Protein AF-A0A6A5R3S1-F1 (afdb_monomer)

Secondary structure (DSSP, 8-state):
-HHHHHHHHHHHHHHHHHHHHHHHHHHHHHHHHHHHHHHHHHHHHHHHHT----HHHHHHHHHHHHHHHHHHHHHHHHHHHHHTT-----B-TTT--BSS-GGG-GGGGTS---

Radius of gyration: 35.65 Å; Cα contacts (8 Å, |Δi|>4): 25; chains: 1; bounding box: 83×67×73 Å

Organism: NCBI:txid1150837

Solvent-accessible surface area (backbone atoms only — not comparable to full-atom values): 6729 Å² total; per-residue (Å²): 114,70,66,61,51,54,54,48,52,54,51,49,54,52,50,53,51,51,52,51,54,50,52,53,51,49,54,53,48,51,52,52,50,48,53,52,50,51,51,51,51,50,52,51,52,51,48,63,73,70,54,89,76,53,69,66,62,49,52,52,52,48,53,53,51,52,53,50,54,49,50,54,50,52,51,52,49,50,47,54,73,65,53,77,78,66,78,70,80,63,50,11,88,76,76,64,44,67,92,48,48,60,92,69,47,70,74,71,74,68,79,79,78,135

pLDDT: mean 84.51, std 13.85, range [38.31, 98.44]

InterPro domains:
  IPR001878 Zinc finger, CCHC-type [PS50158] (92-107)
  IPR036875 Zinc finger, CCHC-type superfamily [SSF57756] (73-106)

Mean predicted aligned error: 16.57 Å

Sequence (114 aa):
MVEIIDQLQRGTAMLLHWQRLLAARVLQLEASNKAASERKSRKRKRNQKGGDLSREQAEDLIAQCDVGAQVEGETREGRARTGAGKHGKRHCKRCSKTGHNSRTCEKDVIDVSD

Structure (mmCIF, N/CA/C/O backbone):
data_AF-A0A6A5R3S1-F1
#
_entry.id   AF-A0A6A5R3S1-F1
#
loop_
_atom_site.group_PDB
_atom_site.id
_atom_site.type_symbol
_atom_site.label_atom_id
_atom_site.label_alt_id
_atom_site.label_comp_id
_atom_site.label_asym_id
_atom_site.label_entity_id
_atom_site.label_seq_id
_atom_site.pdbx_PDB_ins_code
_atom_site.Cartn_x
_atom_site.Cartn_y
_atom_site.Cartn_z
_atom_site.occupancy
_atom_site.B_iso_or_equiv
_atom_site.auth_seq_id
_atom_site.auth_comp_id
_atom_site.auth_asym_id
_atom_site.auth_atom_id
_atom_site.pdbx_PDB_model_num
ATOM 1 N N . MET A 1 1 ? 32.104 -11.797 -38.044 1.00 69.44 1 MET A N 1
ATOM 2 C CA . MET A 1 1 ? 31.292 -10.554 -38.021 1.00 69.44 1 MET A CA 1
ATOM 3 C C . MET A 1 1 ? 29.813 -10.842 -37.792 1.00 69.44 1 MET A C 1
ATOM 5 O O . MET A 1 1 ? 29.281 -10.331 -36.820 1.00 69.44 1 MET A O 1
ATOM 9 N N . VAL A 1 2 ? 29.160 -11.682 -38.606 1.00 87.19 2 VAL A N 1
ATOM 10 C CA . VAL A 1 2 ? 27.715 -11.980 -38.472 1.00 87.19 2 VAL A CA 1
ATOM 11 C C . VAL A 1 2 ? 27.350 -12.642 -37.130 1.00 87.19 2 VAL A C 1
ATOM 13 O O . VAL A 1 2 ? 26.395 -12.223 -36.490 1.00 87.19 2 VAL A O 1
ATOM 16 N N . GLU A 1 3 ? 28.145 -13.598 -36.643 1.00 90.38 3 GLU A N 1
ATOM 17 C CA . GLU A 1 3 ? 27.877 -14.289 -35.364 1.00 90.38 3 GLU A CA 1
ATOM 18 C C . GLU A 1 3 ? 27.951 -13.373 -34.135 1.00 90.38 3 GLU A C 1
ATOM 20 O O . GLU A 1 3 ? 27.153 -13.501 -33.213 1.00 90.38 3 GLU A O 1
ATOM 25 N N . ILE A 1 4 ? 28.876 -12.408 -34.131 1.00 92.62 4 ILE A N 1
ATOM 26 C CA . ILE A 1 4 ? 29.019 -11.437 -33.035 1.00 92.62 4 ILE A CA 1
ATOM 27 C C . ILE A 1 4 ? 27.782 -10.529 -32.974 1.00 92.62 4 ILE A C 1
ATOM 29 O O . ILE A 1 4 ? 27.317 -10.180 -31.891 1.00 92.62 4 ILE A O 1
ATOM 33 N N . ILE A 1 5 ? 27.220 -10.180 -34.136 1.00 93.31 5 ILE A N 1
ATOM 34 C CA . ILE A 1 5 ? 25.993 -9.383 -34.229 1.00 93.31 5 ILE A CA 1
ATOM 35 C C . ILE A 1 5 ? 24.792 -10.184 -33.707 1.00 93.31 5 ILE A C 1
ATOM 37 O O . ILE A 1 5 ? 24.008 -9.637 -32.936 1.00 93.31 5 ILE A O 1
ATOM 41 N N . ASP A 1 6 ? 24.672 -11.472 -34.047 1.00 93.94 6 ASP A N 1
ATOM 42 C CA . ASP A 1 6 ? 23.602 -12.344 -33.527 1.00 93.94 6 ASP A CA 1
ATOM 43 C C . ASP A 1 6 ? 23.693 -12.512 -31.998 1.00 93.94 6 ASP A C 1
ATOM 45 O O . ASP A 1 6 ? 22.702 -12.367 -31.278 1.00 93.94 6 ASP A O 1
ATOM 49 N N . GLN A 1 7 ? 24.900 -12.730 -31.468 1.00 93.12 7 GLN A N 1
ATOM 50 C CA . GLN A 1 7 ? 25.130 -12.808 -30.022 1.00 93.12 7 GLN A CA 1
ATOM 51 C C . GLN A 1 7 ? 24.763 -11.500 -29.310 1.00 93.12 7 GLN A C 1
ATOM 53 O O . GLN A 1 7 ? 24.111 -11.528 -28.261 1.00 93.12 7 GLN A O 1
ATOM 58 N N . LEU A 1 8 ? 25.120 -10.353 -29.897 1.00 95.62 8 LEU A N 1
ATOM 59 C CA . LEU A 1 8 ? 24.753 -9.042 -29.366 1.00 95.62 8 LEU A CA 1
ATOM 60 C C . LEU A 1 8 ? 23.232 -8.852 -29.364 1.00 95.62 8 LEU A C 1
ATOM 62 O O . LEU A 1 8 ? 22.676 -8.463 -28.341 1.00 95.62 8 LEU A O 1
ATOM 66 N N . GLN A 1 9 ? 22.548 -9.193 -30.460 1.00 95.94 9 GLN A N 1
ATOM 67 C CA . GLN A 1 9 ? 21.089 -9.098 -30.571 1.00 95.94 9 GLN A CA 1
ATOM 68 C C . GLN A 1 9 ? 20.374 -9.925 -29.495 1.00 95.94 9 GLN A C 1
ATOM 70 O O . GLN A 1 9 ? 19.447 -9.428 -28.851 1.00 95.94 9 GLN A O 1
ATOM 75 N N . ARG A 1 10 ? 20.832 -11.156 -29.238 1.00 95.12 10 ARG A N 1
ATOM 76 C CA . ARG A 1 10 ? 20.296 -12.010 -28.162 1.00 95.12 10 ARG A CA 1
ATOM 77 C C . ARG A 1 10 ? 20.527 -11.398 -26.783 1.00 95.12 10 ARG A C 1
ATOM 79 O O . ARG A 1 10 ? 19.608 -11.369 -25.964 1.00 95.12 10 ARG A O 1
ATOM 86 N N . GLY A 1 11 ? 21.727 -10.873 -26.537 1.00 96.38 11 GLY A N 1
ATOM 87 C CA . GLY A 1 11 ? 22.056 -10.168 -25.298 1.00 96.38 11 GLY A CA 1
ATOM 88 C C . GLY A 1 11 ? 21.153 -8.955 -25.068 1.00 96.38 11 GLY A C 1
ATOM 89 O O . GLY A 1 11 ? 20.568 -8.811 -23.994 1.00 96.38 11 GLY A O 1
ATOM 90 N N . THR A 1 12 ? 20.959 -8.121 -26.093 1.00 97.19 12 THR A N 1
ATOM 91 C CA . THR A 1 12 ? 20.071 -6.953 -26.027 1.00 97.19 12 THR A CA 1
ATOM 92 C C . THR A 1 12 ? 18.617 -7.358 -25.792 1.00 97.19 12 THR A C 1
ATOM 94 O O . THR A 1 12 ? 17.947 -6.749 -24.961 1.00 97.19 12 THR A O 1
ATOM 97 N N . ALA A 1 13 ? 18.129 -8.411 -26.454 1.00 96.25 13 ALA A N 1
ATOM 98 C CA . ALA A 1 13 ? 16.773 -8.915 -26.248 1.00 96.25 13 ALA A CA 1
ATOM 99 C C . ALA A 1 13 ? 16.536 -9.358 -24.794 1.00 96.25 13 ALA A C 1
ATOM 101 O O . ALA A 1 13 ? 15.510 -9.014 -24.201 1.00 96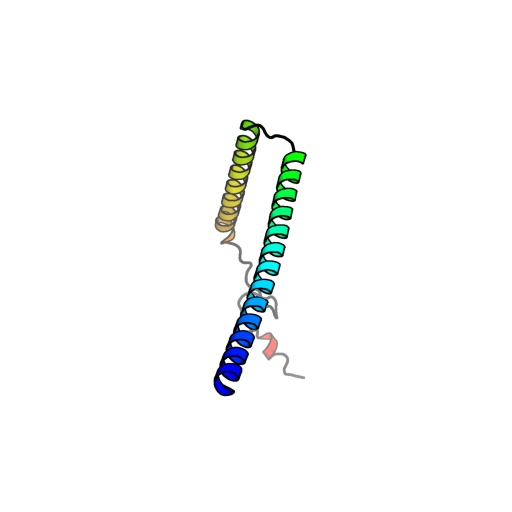.25 13 ALA A O 1
ATOM 102 N N . MET A 1 14 ? 17.504 -10.055 -24.187 1.00 96.94 14 MET A N 1
ATOM 103 C CA . MET A 1 14 ? 17.431 -10.407 -22.768 1.00 96.94 14 MET A CA 1
ATOM 104 C C . MET A 1 14 ? 17.408 -9.157 -21.884 1.00 96.94 14 MET A C 1
ATOM 106 O O . MET A 1 14 ? 16.536 -9.041 -21.025 1.00 96.94 14 MET A O 1
ATOM 110 N N . LEU A 1 15 ? 18.317 -8.202 -22.104 1.00 97.81 15 LEU A N 1
ATOM 111 C CA . LEU A 1 15 ? 18.381 -6.967 -21.313 1.00 97.81 15 LEU A CA 1
ATOM 112 C C . LEU A 1 15 ? 17.078 -6.162 -21.379 1.00 97.81 15 LEU A C 1
ATOM 114 O O . LEU A 1 15 ? 16.604 -5.690 -20.348 1.00 97.81 15 LEU A O 1
ATOM 118 N N . LEU A 1 16 ? 16.459 -6.060 -22.557 1.00 97.69 16 LEU A N 1
ATOM 119 C CA . LEU A 1 16 ? 15.168 -5.388 -22.726 1.00 97.69 16 LEU A CA 1
ATOM 120 C C . LEU A 1 16 ? 14.048 -6.093 -21.954 1.00 97.69 16 LEU A C 1
ATOM 122 O O . LEU A 1 16 ? 13.212 -5.434 -21.332 1.00 97.69 16 LEU A O 1
ATOM 126 N N . HIS A 1 17 ? 14.036 -7.429 -21.954 1.00 97.62 17 HIS A N 1
ATOM 127 C CA . HIS A 1 17 ? 13.083 -8.194 -21.156 1.00 97.62 17 HIS A CA 1
ATOM 128 C C . HIS A 1 17 ? 13.263 -7.919 -19.657 1.00 97.62 17 HIS A C 1
ATOM 130 O O . HIS A 1 17 ? 12.297 -7.576 -18.971 1.00 97.62 17 HIS A O 1
ATOM 136 N N . TRP A 1 18 ? 14.502 -7.980 -19.162 1.00 98.00 18 TRP A N 1
ATOM 137 C CA . TRP A 1 18 ? 14.826 -7.652 -17.772 1.00 98.00 18 TRP A CA 1
ATOM 138 C C . TRP A 1 18 ? 14.424 -6.222 -17.410 1.00 98.00 18 TRP A C 1
ATOM 140 O O . TRP A 1 18 ? 13.781 -6.006 -16.384 1.00 98.00 18 TRP A O 1
ATOM 150 N N . GLN A 1 19 ? 14.724 -5.250 -18.271 1.00 98.31 19 GLN A N 1
ATOM 151 C CA . GLN A 1 19 ? 14.351 -3.854 -18.061 1.00 98.31 19 GLN A CA 1
ATOM 152 C C . GLN A 1 19 ? 12.832 -3.684 -17.962 1.00 98.31 19 GLN A C 1
ATOM 154 O O . GLN A 1 19 ? 12.351 -2.957 -17.094 1.00 98.31 19 GLN A O 1
ATOM 159 N N . ARG A 1 20 ? 12.061 -4.398 -18.790 1.00 98.12 20 ARG A N 1
ATOM 160 C CA . ARG A 1 20 ? 10.594 -4.386 -18.729 1.00 98.12 20 ARG A CA 1
ATOM 161 C C . ARG A 1 20 ? 10.067 -4.966 -17.419 1.00 98.12 20 ARG A C 1
ATOM 163 O O . ARG A 1 20 ? 9.167 -4.379 -16.820 1.00 98.12 20 ARG A O 1
ATOM 170 N N . LEU A 1 21 ? 10.623 -6.090 -16.964 1.00 98.38 21 LEU A N 1
ATOM 171 C CA . LEU A 1 21 ? 10.249 -6.696 -15.682 1.00 98.38 21 LEU A CA 1
ATOM 172 C C . LEU A 1 21 ? 10.561 -5.763 -14.507 1.00 98.38 21 LEU A C 1
ATOM 174 O O . LEU A 1 21 ? 9.727 -5.583 -13.619 1.00 98.38 21 LEU A O 1
ATOM 178 N N . LEU A 1 22 ? 11.738 -5.136 -14.520 1.00 98.31 22 LEU A N 1
ATOM 179 C CA . LEU A 1 22 ? 12.137 -4.175 -13.495 1.00 98.31 22 LEU A CA 1
ATOM 180 C C . LEU A 1 22 ? 11.223 -2.949 -13.493 1.00 98.31 22 LEU A C 1
ATOM 182 O O . LEU A 1 22 ? 10.732 -2.574 -12.432 1.00 98.31 22 LEU A O 1
ATOM 186 N N . ALA A 1 23 ? 10.924 -2.377 -14.662 1.00 98.25 23 ALA A N 1
ATOM 187 C CA . ALA A 1 23 ? 10.009 -1.244 -14.780 1.00 98.25 23 ALA A CA 1
ATOM 188 C C . ALA A 1 23 ? 8.610 -1.581 -14.237 1.00 98.25 23 ALA A C 1
ATOM 190 O O . ALA A 1 23 ? 8.047 -0.814 -13.458 1.00 98.25 23 ALA A O 1
ATOM 191 N N . ALA A 1 24 ? 8.073 -2.760 -14.571 1.00 98.31 24 ALA A N 1
ATOM 192 C CA . ALA A 1 24 ? 6.791 -3.219 -14.041 1.00 98.31 24 ALA A CA 1
ATOM 193 C C . ALA A 1 24 ? 6.813 -3.359 -12.508 1.00 98.31 24 ALA A C 1
ATOM 195 O O . ALA A 1 24 ? 5.883 -2.922 -11.828 1.00 98.31 24 ALA A O 1
ATOM 196 N N . ARG A 1 25 ? 7.895 -3.918 -11.950 1.00 98.25 25 ARG A N 1
ATOM 197 C CA . ARG A 1 25 ? 8.059 -4.067 -10.498 1.00 98.25 25 ARG A CA 1
ATOM 198 C C . ARG A 1 25 ? 8.174 -2.718 -9.791 1.00 98.25 25 ARG A C 1
ATOM 200 O O . ARG A 1 25 ? 7.575 -2.552 -8.732 1.00 98.25 25 ARG A O 1
ATOM 207 N N . VAL A 1 26 ? 8.904 -1.761 -10.364 1.00 98.44 26 VAL A N 1
ATOM 208 C CA . VAL A 1 26 ? 9.014 -0.397 -9.820 1.00 98.44 26 VAL A CA 1
ATOM 209 C C . VAL A 1 26 ? 7.640 0.265 -9.773 1.00 98.44 26 VAL A C 1
ATOM 211 O O . VAL A 1 26 ? 7.233 0.702 -8.701 1.00 98.44 26 VAL A O 1
ATOM 214 N N . LEU A 1 27 ? 6.875 0.229 -10.868 1.00 98.25 27 LEU A N 1
ATOM 215 C CA . LEU A 1 27 ? 5.519 0.791 -10.904 1.00 98.25 27 LEU A CA 1
ATOM 216 C C . LEU A 1 27 ? 4.598 0.159 -9.850 1.00 98.25 27 LEU A C 1
ATOM 218 O O . LEU A 1 27 ? 3.859 0.859 -9.156 1.00 98.25 27 LEU A O 1
ATOM 222 N N . GLN A 1 28 ? 4.659 -1.164 -9.685 1.00 98.19 28 GLN A N 1
ATOM 223 C CA . GLN A 1 28 ? 3.877 -1.869 -8.669 1.00 98.19 28 GLN A CA 1
ATOM 224 C C . GLN A 1 28 ? 4.264 -1.446 -7.243 1.00 98.19 28 GLN A C 1
ATOM 226 O O . GLN A 1 28 ? 3.390 -1.248 -6.389 1.00 98.19 28 GLN A O 1
ATOM 231 N N . LEU A 1 29 ? 5.564 -1.315 -6.971 1.00 98.38 29 LEU A N 1
ATOM 232 C CA . LEU A 1 29 ? 6.073 -0.887 -5.670 1.00 98.38 29 LEU A CA 1
ATOM 233 C C . LEU A 1 29 ? 5.692 0.563 -5.371 1.00 98.38 29 LEU A C 1
ATOM 235 O O . LEU A 1 29 ? 5.235 0.852 -4.267 1.00 98.38 29 LEU A O 1
ATOM 239 N N . GLU A 1 30 ? 5.812 1.461 -6.344 1.00 98.25 30 GLU A N 1
ATOM 240 C CA . GLU A 1 30 ? 5.402 2.861 -6.214 1.00 98.25 30 GLU A CA 1
ATOM 241 C C . GLU A 1 30 ? 3.904 2.987 -5.933 1.00 98.25 30 GLU A C 1
ATOM 243 O O . GLU A 1 30 ? 3.511 3.690 -4.997 1.00 98.25 30 GLU A O 1
ATOM 248 N N . ALA A 1 31 ? 3.062 2.251 -6.665 1.00 97.81 31 ALA A N 1
ATOM 249 C CA . ALA A 1 31 ? 1.621 2.215 -6.423 1.00 97.81 31 ALA A CA 1
ATOM 250 C C . ALA A 1 31 ? 1.293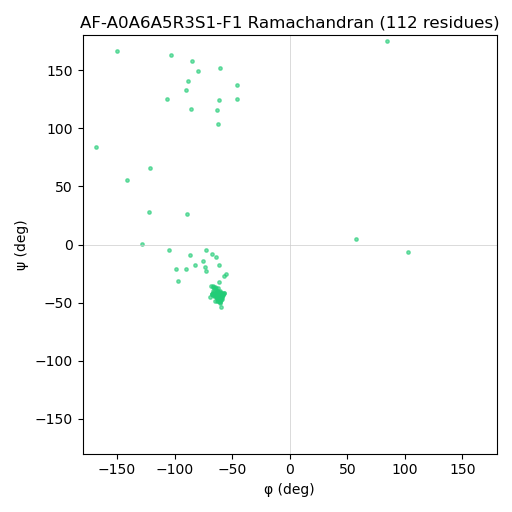 1.705 -5.007 1.00 97.81 31 ALA A C 1
ATOM 252 O O . ALA A 1 31 ? 0.489 2.309 -4.290 1.00 97.81 31 ALA A O 1
ATOM 253 N N . SER A 1 32 ? 1.964 0.636 -4.571 1.00 97.31 32 SER A N 1
ATOM 254 C CA . SER A 1 32 ? 1.785 0.056 -3.234 1.00 97.31 32 SER A CA 1
ATOM 255 C C . SER A 1 32 ? 2.229 1.022 -2.130 1.00 97.31 32 SER A C 1
ATOM 257 O O . SE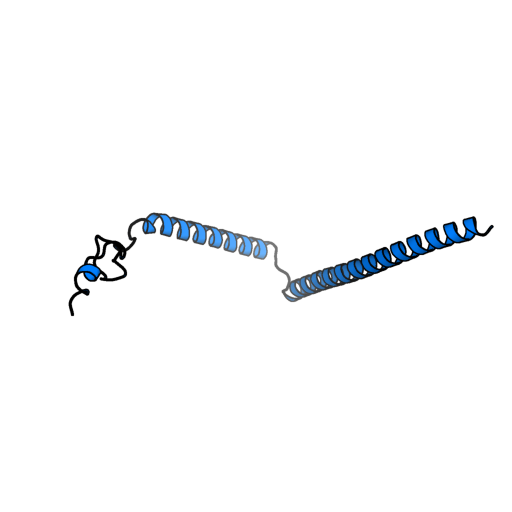R A 1 32 ? 1.519 1.213 -1.139 1.00 97.31 32 SER A O 1
ATOM 259 N N . ASN A 1 33 ? 3.370 1.690 -2.313 1.00 98.19 33 ASN A N 1
ATOM 260 C CA . ASN A 1 33 ? 3.887 2.684 -1.374 1.00 98.19 33 ASN A CA 1
ATOM 261 C C . ASN A 1 33 ? 2.995 3.919 -1.298 1.00 98.19 33 ASN A C 1
ATOM 263 O O . ASN A 1 33 ? 2.748 4.428 -0.201 1.00 98.19 33 ASN A O 1
ATOM 267 N N . LYS A 1 34 ? 2.469 4.386 -2.433 1.00 97.88 34 LYS A N 1
ATOM 268 C CA . LYS A 1 34 ? 1.501 5.483 -2.473 1.00 97.88 34 LYS A CA 1
ATOM 269 C C . LYS A 1 34 ? 0.239 5.118 -1.696 1.00 97.88 34 LYS A C 1
ATOM 271 O O . LYS A 1 34 ? -0.140 5.856 -0.789 1.00 97.88 34 LYS A O 1
ATOM 276 N N . ALA A 1 35 ? -0.346 3.948 -1.953 1.00 96.94 35 ALA A N 1
ATOM 277 C CA . ALA A 1 35 ? -1.519 3.466 -1.223 1.00 96.94 35 ALA A CA 1
ATOM 278 C C . ALA A 1 35 ? -1.257 3.342 0.292 1.00 96.94 35 ALA A C 1
ATOM 280 O O . ALA A 1 35 ? -2.070 3.778 1.114 1.00 96.94 35 ALA A O 1
ATOM 281 N N . ALA A 1 36 ? -0.097 2.807 0.688 1.00 97.19 36 ALA A N 1
ATOM 282 C CA . ALA A 1 36 ? 0.301 2.713 2.091 1.00 97.19 36 ALA A CA 1
ATOM 283 C C . ALA A 1 36 ? 0.470 4.098 2.742 1.00 97.19 36 ALA A C 1
ATOM 285 O O . ALA A 1 36 ? 0.023 4.319 3.872 1.00 97.19 36 ALA A O 1
ATOM 286 N N . SER A 1 37 ? 1.079 5.044 2.028 1.00 96.62 37 SER A N 1
ATOM 287 C CA . SER A 1 37 ? 1.302 6.416 2.495 1.00 96.62 37 SER A CA 1
ATOM 288 C C . SER A 1 37 ? -0.013 7.182 2.637 1.00 96.62 37 SER A C 1
ATOM 290 O O . SER A 1 37 ? -0.244 7.832 3.659 1.00 96.62 37 SER A O 1
ATOM 292 N N . GLU A 1 38 ? -0.927 7.036 1.678 1.00 96.62 38 GLU A N 1
ATOM 293 C CA . GLU A 1 38 ? -2.282 7.582 1.761 1.00 96.62 38 GLU A CA 1
ATOM 294 C C . GLU A 1 38 ? -3.046 7.006 2.954 1.00 96.62 38 GLU A C 1
ATOM 296 O O . GLU A 1 38 ? -3.659 7.759 3.713 1.00 96.62 38 GLU A O 1
ATOM 301 N N . ARG A 1 39 ? -2.969 5.690 3.186 1.00 94.50 39 ARG A N 1
ATOM 302 C CA . ARG A 1 39 ? -3.596 5.047 4.350 1.00 94.50 39 ARG A CA 1
ATOM 303 C C . ARG A 1 39 ? -3.053 5.604 5.665 1.00 94.50 39 ARG A C 1
ATOM 305 O O . ARG A 1 39 ? -3.840 5.933 6.557 1.00 94.50 39 ARG A O 1
ATOM 312 N N . LYS A 1 40 ? -1.729 5.747 5.786 1.00 94.81 40 LYS A N 1
ATOM 313 C CA . LYS A 1 40 ? -1.079 6.354 6.961 1.00 94.81 40 LYS A CA 1
ATOM 314 C C . LYS A 1 40 ? -1.532 7.802 7.156 1.00 94.81 40 LYS A C 1
ATOM 316 O O . LYS A 1 40 ? -1.909 8.173 8.265 1.00 94.81 40 LYS A O 1
ATOM 321 N N . SER A 1 41 ? -1.573 8.592 6.082 1.00 93.00 41 SER A N 1
ATOM 322 C CA . SER A 1 41 ? -2.041 9.983 6.102 1.00 93.00 41 SER A CA 1
ATOM 323 C C . SER A 1 41 ? -3.502 10.094 6.549 1.00 93.00 41 SER A C 1
ATOM 325 O O . SER A 1 41 ? -3.816 10.886 7.437 1.00 93.00 41 SER A O 1
ATOM 327 N N . ARG A 1 42 ? -4.398 9.246 6.023 1.00 90.25 42 ARG A N 1
ATOM 328 C CA . ARG A 1 42 ? -5.809 9.184 6.446 1.00 90.25 42 ARG A CA 1
ATOM 329 C C . ARG A 1 42 ? -5.941 8.828 7.927 1.00 90.25 42 ARG A C 1
ATOM 331 O O . ARG A 1 42 ? -6.681 9.506 8.633 1.00 90.25 42 ARG A O 1
ATOM 338 N N . LYS A 1 43 ? -5.200 7.822 8.416 1.00 89.94 43 LYS A N 1
ATOM 339 C CA . LYS A 1 43 ? -5.190 7.454 9.845 1.00 89.94 43 LYS A CA 1
ATOM 340 C C . LYS A 1 43 ? -4.696 8.614 10.711 1.00 89.94 43 LYS A C 1
ATOM 342 O O . LYS A 1 43 ? -5.345 8.945 11.695 1.00 89.94 43 LYS A O 1
ATOM 347 N N . ARG A 1 44 ? -3.601 9.273 10.317 1.00 88.94 44 ARG A N 1
ATOM 348 C CA . ARG A 1 44 ? -3.067 10.444 11.028 1.00 88.94 44 ARG A CA 1
ATOM 349 C C . ARG A 1 44 ? -4.089 11.579 11.088 1.00 88.94 44 ARG A C 1
ATOM 351 O O . ARG A 1 44 ? -4.334 12.091 12.169 1.00 88.94 44 ARG A O 1
ATOM 358 N N . LYS A 1 45 ? -4.725 11.929 9.963 1.00 86.81 45 LYS A N 1
ATOM 359 C CA . LYS A 1 45 ? -5.787 12.950 9.920 1.00 86.81 45 LYS A CA 1
ATOM 360 C C . LYS A 1 45 ? -6.985 12.570 10.787 1.00 86.81 45 LYS A C 1
ATOM 362 O O . LYS A 1 45 ? -7.530 13.435 11.458 1.00 86.81 45 LYS A O 1
ATOM 367 N N . ARG A 1 46 ? -7.394 11.295 10.783 1.00 81.31 46 ARG A N 1
ATOM 368 C CA . ARG A 1 46 ? -8.471 10.796 11.652 1.00 81.31 46 ARG A CA 1
ATOM 369 C C . ARG A 1 46 ? -8.112 10.980 13.124 1.00 81.31 46 ARG A C 1
ATOM 371 O O . ARG A 1 46 ? -8.924 11.523 13.855 1.00 81.31 46 ARG A O 1
ATOM 378 N N . ASN A 1 47 ? -6.908 10.579 13.526 1.00 84.81 47 ASN A N 1
ATOM 379 C CA . ASN A 1 47 ? -6.440 10.753 14.899 1.00 84.81 47 ASN A CA 1
ATOM 380 C C . ASN A 1 47 ? -6.364 12.240 15.272 1.00 84.81 47 ASN A C 1
ATOM 382 O O . ASN A 1 47 ? -6.875 12.622 16.309 1.00 84.81 47 ASN A O 1
ATOM 386 N N . GLN A 1 48 ? -5.818 13.088 14.396 1.00 82.50 48 GLN A N 1
ATOM 387 C CA . GLN A 1 48 ? -5.712 14.529 14.642 1.00 82.50 48 GLN A CA 1
ATOM 388 C C . GLN A 1 48 ? -7.081 15.221 14.757 1.00 82.50 48 GLN A C 1
ATOM 390 O O . GLN A 1 48 ? -7.242 16.117 15.573 1.00 82.50 48 GLN A O 1
ATOM 395 N N . LYS A 1 49 ? -8.077 14.814 13.956 1.00 80.88 49 LYS A N 1
ATOM 396 C CA . LYS A 1 49 ? -9.457 15.323 14.061 1.00 80.88 49 LYS A CA 1
ATOM 397 C C . LYS A 1 49 ? -10.209 14.791 15.283 1.00 80.88 49 LYS A C 1
ATOM 399 O O . LYS A 1 49 ? -11.190 15.404 15.678 1.00 80.88 49 LYS A O 1
ATOM 404 N N . GLY A 1 50 ? -9.790 13.649 15.828 1.00 78.56 50 GLY A N 1
ATOM 405 C CA . GLY A 1 50 ? -10.387 13.040 17.018 1.00 78.56 50 GLY A CA 1
ATOM 406 C C . GLY A 1 50 ? -10.067 13.777 18.320 1.00 78.56 50 GLY A C 1
ATOM 407 O O . GLY A 1 50 ? -10.611 13.399 19.349 1.00 78.56 50 GLY A O 1
ATOM 408 N N . GLY A 1 51 ? -9.226 14.813 18.262 1.00 78.56 51 GLY A N 1
ATOM 409 C CA . GLY A 1 51 ? -8.771 15.552 19.430 1.00 78.56 51 GLY A CA 1
ATOM 410 C C . GLY A 1 51 ? -7.576 14.896 20.112 1.00 78.56 51 GLY A C 1
ATOM 411 O O . GLY A 1 51 ? -7.084 13.831 19.727 1.00 78.56 51 GLY A O 1
ATOM 412 N N . ASP A 1 52 ? -7.082 15.599 21.110 1.00 73.19 52 ASP A N 1
ATOM 413 C CA . ASP A 1 52 ? -6.018 15.220 22.013 1.00 73.19 52 ASP A CA 1
ATOM 414 C C . ASP A 1 52 ? -6.603 14.501 23.232 1.00 73.19 52 ASP A C 1
ATOM 416 O O . ASP A 1 52 ? -7.599 14.916 23.819 1.00 73.19 52 ASP A O 1
ATOM 420 N N . LEU A 1 53 ? -5.989 13.372 23.576 1.00 80.56 53 LEU A N 1
ATOM 421 C CA . LEU A 1 53 ? -6.346 12.573 24.737 1.00 80.56 53 LEU A CA 1
ATOM 422 C C . LEU A 1 53 ? -5.249 12.774 25.783 1.00 80.56 53 LEU A C 1
ATOM 424 O O . LEU A 1 53 ? -4.070 12.562 25.480 1.00 80.56 53 LEU A O 1
ATOM 428 N N . SER A 1 54 ? -5.627 13.182 26.995 1.00 83.44 54 SER A N 1
ATOM 429 C CA . SER A 1 54 ? -4.704 13.210 28.133 1.00 83.44 54 SER A CA 1
ATOM 430 C C . SER A 1 54 ? -4.188 11.798 28.425 1.00 83.44 54 SER A C 1
ATOM 432 O O . SER A 1 54 ? -4.874 10.806 28.171 1.00 83.44 54 SER A O 1
ATOM 434 N N . ARG A 1 55 ? -2.983 11.697 28.993 1.00 81.94 55 ARG A N 1
ATOM 435 C CA . ARG A 1 55 ? -2.417 10.415 29.427 1.00 81.94 55 ARG A CA 1
ATOM 436 C C . ARG A 1 55 ? -3.338 9.700 30.421 1.00 81.94 55 ARG A C 1
ATOM 438 O O . ARG A 1 55 ? -3.560 8.508 30.262 1.00 81.94 55 ARG A O 1
ATOM 445 N N . GLU A 1 56 ? -3.919 10.436 31.364 1.00 83.56 56 GLU A N 1
ATOM 446 C CA . GLU A 1 56 ? -4.861 9.893 32.354 1.00 83.56 56 GLU A CA 1
ATOM 447 C C . GLU A 1 56 ? -6.120 9.340 31.674 1.00 83.56 56 GLU A C 1
ATOM 449 O O . GLU A 1 56 ? -6.495 8.196 31.890 1.00 83.56 56 GLU A O 1
ATOM 454 N N . GLN A 1 57 ? -6.699 10.093 30.734 1.00 84.62 57 GLN A N 1
ATOM 455 C CA . GLN A 1 57 ? -7.854 9.637 29.950 1.00 84.62 57 GLN A CA 1
ATOM 456 C C . GLN A 1 57 ? -7.535 8.390 29.108 1.00 84.62 57 GLN A C 1
ATOM 458 O O . GLN A 1 57 ? -8.408 7.559 28.868 1.00 84.62 57 GLN A O 1
ATOM 463 N N . ALA A 1 58 ? -6.294 8.253 28.633 1.00 84.69 58 ALA A N 1
ATOM 464 C CA . ALA A 1 58 ? -5.845 7.059 27.924 1.00 84.69 58 ALA A CA 1
ATOM 465 C C . ALA A 1 58 ? -5.742 5.847 28.854 1.00 84.69 58 ALA A C 1
ATOM 467 O O . ALA A 1 58 ? -6.197 4.763 28.491 1.00 84.69 58 ALA A O 1
ATOM 468 N N . GLU A 1 59 ? -5.163 6.038 30.037 1.00 89.75 59 GLU A N 1
ATOM 469 C CA . GLU A 1 59 ? -5.031 5.008 31.067 1.00 89.75 59 GLU A CA 1
ATOM 470 C C . GLU A 1 59 ? -6.416 4.550 31.564 1.00 89.75 59 GLU A C 1
ATOM 472 O O . GLU A 1 59 ? -6.664 3.346 31.633 1.00 89.75 59 GLU A O 1
ATOM 477 N N . ASP A 1 60 ? -7.364 5.473 31.754 1.00 91.69 60 ASP A N 1
ATOM 478 C CA . ASP A 1 60 ? -8.754 5.162 32.113 1.00 91.69 60 ASP A CA 1
ATOM 479 C C . ASP A 1 60 ? -9.469 4.328 31.041 1.00 91.69 60 ASP A C 1
ATOM 481 O O . ASP A 1 60 ? -10.178 3.370 31.356 1.00 91.69 60 ASP A O 1
ATOM 485 N N . LEU A 1 61 ? -9.288 4.661 29.758 1.00 88.62 61 LEU A N 1
ATOM 486 C CA . LEU A 1 61 ? -9.878 3.891 28.658 1.00 88.62 61 LEU A CA 1
ATOM 487 C C . LEU A 1 61 ? -9.298 2.475 28.571 1.00 88.62 61 LEU A C 1
ATOM 489 O O . LEU A 1 61 ? -10.036 1.533 28.272 1.00 88.62 61 LEU A O 1
ATOM 493 N N . ILE A 1 62 ? -7.997 2.315 28.832 1.00 90.94 62 ILE A N 1
ATOM 494 C CA . ILE A 1 62 ? -7.341 1.002 28.885 1.00 90.94 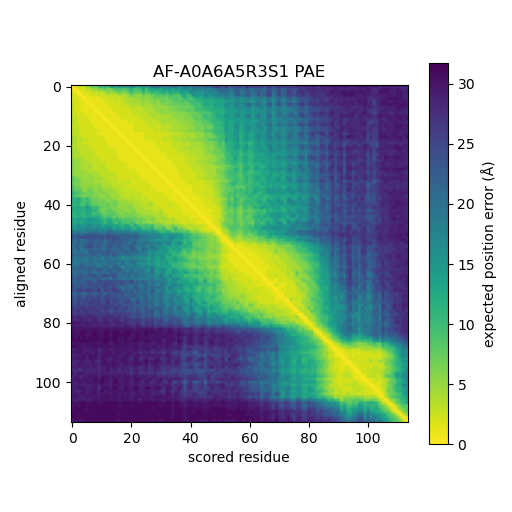62 ILE A CA 1
ATOM 495 C C . ILE A 1 62 ? -7.916 0.186 30.044 1.00 90.94 62 ILE A C 1
ATOM 497 O O . ILE A 1 62 ? -8.376 -0.932 29.820 1.00 90.94 62 ILE A O 1
ATOM 501 N N . ALA A 1 63 ? -7.998 0.776 31.239 1.00 93.31 63 ALA A N 1
ATOM 502 C CA . ALA A 1 63 ? -8.575 0.121 32.409 1.00 93.31 63 ALA A CA 1
ATOM 503 C C . ALA A 1 63 ? -10.027 -0.329 32.160 1.00 93.31 63 ALA A C 1
ATOM 505 O O . ALA A 1 63 ? -10.395 -1.454 32.494 1.00 93.31 63 ALA A O 1
ATOM 506 N N . GLN A 1 64 ? -10.847 0.501 31.508 1.00 91.56 64 GLN A N 1
ATOM 507 C CA . GLN A 1 64 ? -12.213 0.126 31.119 1.00 91.56 64 GLN A CA 1
ATOM 508 C C . GLN A 1 64 ? -12.247 -1.050 30.131 1.00 91.56 64 GLN A C 1
ATOM 510 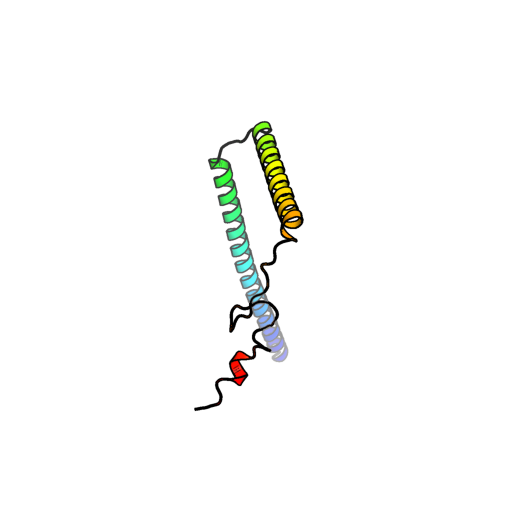O O . GLN A 1 64 ? -13.095 -1.937 30.263 1.00 91.56 64 GLN A O 1
ATOM 515 N N . CYS A 1 65 ? -11.339 -1.081 29.149 1.00 91.19 65 CYS A N 1
ATOM 516 C CA . CYS A 1 65 ? -11.247 -2.186 28.191 1.00 91.19 65 CYS A CA 1
ATOM 517 C C . CYS A 1 65 ? -10.840 -3.498 28.869 1.00 91.19 65 CYS A C 1
ATOM 519 O O . CYS A 1 65 ? -11.430 -4.537 28.573 1.00 91.19 65 CYS A O 1
ATOM 521 N N . ASP A 1 66 ? -9.876 -3.448 29.788 1.00 92.06 66 ASP A N 1
ATOM 522 C CA . ASP A 1 66 ? -9.394 -4.620 30.521 1.00 92.06 66 ASP A CA 1
ATOM 523 C C . ASP A 1 66 ? -10.489 -5.205 31.420 1.00 92.06 66 ASP A C 1
ATOM 525 O O . ASP A 1 66 ? -10.722 -6.416 31.405 1.00 92.06 66 ASP A O 1
ATOM 529 N N . VAL A 1 67 ? -11.241 -4.348 32.121 1.00 91.06 67 VAL A N 1
ATOM 530 C CA . VAL A 1 67 ? -12.417 -4.769 32.899 1.00 91.06 67 VAL A CA 1
ATOM 531 C C . VAL A 1 67 ? -13.462 -5.419 31.989 1.00 91.06 67 VAL A C 1
ATOM 533 O O . VAL A 1 67 ? -13.983 -6.484 32.314 1.00 91.06 67 VAL A O 1
ATOM 536 N N . GLY A 1 68 ? -13.746 -4.831 30.823 1.00 91.25 68 GLY A N 1
ATOM 537 C CA . GLY A 1 68 ? -14.670 -5.416 29.848 1.00 91.25 68 GLY A CA 1
ATOM 538 C C . GLY A 1 68 ? -14.222 -6.797 29.359 1.00 91.25 68 GLY A C 1
ATOM 539 O O . GLY A 1 68 ? -15.018 -7.737 29.342 1.00 91.25 68 GLY A O 1
ATOM 540 N N . ALA A 1 69 ? -12.940 -6.948 29.021 1.00 89.94 69 ALA A N 1
ATOM 541 C CA . ALA A 1 69 ? -12.365 -8.217 28.584 1.00 89.94 69 ALA A CA 1
ATOM 542 C C . ALA A 1 69 ? -12.423 -9.291 29.684 1.00 89.94 69 ALA A C 1
ATOM 544 O O . ALA A 1 69 ? -12.749 -10.448 29.399 1.00 89.94 69 ALA A O 1
ATOM 545 N N . GLN A 1 70 ? -12.165 -8.910 30.939 1.00 88.62 70 GLN A N 1
ATOM 546 C CA . GLN A 1 70 ? -12.298 -9.800 32.090 1.00 88.62 70 GLN A CA 1
ATOM 547 C C . GLN A 1 70 ? -13.749 -10.257 32.272 1.00 88.62 70 GLN A C 1
ATOM 549 O O . GLN A 1 70 ? -14.003 -11.459 32.361 1.00 88.62 70 GLN A O 1
ATOM 554 N N . VAL A 1 71 ? -14.707 -9.325 32.253 1.00 87.44 71 VAL A N 1
ATOM 555 C CA . VAL A 1 71 ? -16.136 -9.642 32.388 1.00 87.44 71 VAL A CA 1
ATOM 556 C C . VAL A 1 71 ? -16.586 -10.580 31.271 1.00 87.44 71 VAL A C 1
ATOM 558 O O . VAL A 1 71 ? -17.254 -11.576 31.543 1.00 87.44 71 VAL A O 1
ATOM 561 N N . GLU A 1 72 ? -16.205 -10.334 30.016 1.00 88.12 72 GLU A N 1
ATOM 562 C CA . GLU A 1 72 ? -16.538 -11.239 28.909 1.00 88.12 72 GLU A CA 1
ATOM 563 C C . GLU A 1 72 ? -15.962 -12.649 29.107 1.00 88.12 72 GLU A C 1
ATOM 565 O O . GLU A 1 72 ? -16.656 -13.639 28.845 1.00 88.12 72 GLU A O 1
ATOM 570 N N . GLY A 1 73 ? -14.717 -12.749 29.582 1.00 87.94 73 GLY A N 1
ATOM 571 C CA . GLY A 1 73 ? -14.069 -14.013 29.925 1.00 87.94 73 GLY A CA 1
ATOM 572 C C . GLY A 1 73 ? -14.828 -14.770 31.013 1.00 87.94 73 GLY A C 1
ATOM 573 O O . GLY A 1 73 ? -15.254 -15.906 30.797 1.00 87.94 73 GLY A O 1
ATOM 574 N N . GLU A 1 74 ? -15.095 -14.115 32.141 1.00 86.25 74 GLU A N 1
ATOM 575 C CA . GLU A 1 74 ? -15.833 -14.686 33.272 1.00 86.25 74 GLU A CA 1
ATOM 576 C C . GLU A 1 74 ? -17.266 -15.073 32.895 1.00 86.25 74 GLU A C 1
ATOM 578 O O . GLU A 1 74 ? -17.760 -16.119 33.315 1.00 86.25 74 GLU A O 1
ATOM 583 N N . THR A 1 75 ? -17.934 -14.290 32.046 1.00 81.25 75 THR A N 1
ATOM 584 C CA . THR A 1 75 ? -19.288 -14.603 31.568 1.00 81.25 75 THR A CA 1
ATOM 585 C C . THR A 1 75 ? -19.281 -15.855 30.690 1.00 81.25 75 THR A C 1
ATOM 587 O O . THR A 1 75 ? -20.154 -16.719 30.818 1.00 81.25 75 THR A O 1
ATOM 590 N N . ARG A 1 76 ? -18.287 -15.993 29.800 1.00 78.38 76 ARG A N 1
ATOM 591 C CA . ARG A 1 76 ? -18.117 -17.187 28.955 1.00 78.38 76 ARG A CA 1
ATOM 592 C C . ARG A 1 76 ? -17.782 -18.416 29.789 1.00 78.38 76 ARG A C 1
ATOM 594 O O . ARG A 1 76 ? -18.383 -19.467 29.570 1.00 78.38 76 ARG A O 1
ATOM 601 N N . GLU A 1 77 ? -16.879 -18.288 30.753 1.00 76.38 77 GLU A N 1
ATOM 602 C CA . GLU A 1 77 ? -16.535 -19.370 31.674 1.00 76.38 77 GLU A CA 1
ATOM 603 C C . GLU A 1 77 ? -17.710 -19.750 32.573 1.00 76.38 77 GLU A C 1
ATOM 605 O O . GLU A 1 77 ? -18.020 -20.929 32.711 1.00 76.38 77 GLU A O 1
ATOM 610 N N . GLY A 1 78 ? -18.424 -18.775 33.130 1.00 74.38 78 GLY A N 1
ATOM 611 C CA . GLY A 1 78 ? -19.635 -18.983 33.916 1.00 74.38 78 GLY A CA 1
ATOM 612 C C . GLY A 1 78 ? -20.713 -19.700 33.108 1.00 74.38 78 GLY A C 1
ATOM 613 O O . GLY A 1 78 ? -21.309 -20.664 33.590 1.00 74.38 78 GLY A O 1
ATOM 614 N N . ARG A 1 79 ? -20.909 -19.318 31.840 1.00 66.38 79 ARG A N 1
ATOM 615 C CA . ARG A 1 79 ? -21.810 -20.010 30.906 1.00 66.38 79 ARG A CA 1
ATOM 616 C C . ARG A 1 79 ? -21.327 -21.417 30.557 1.00 66.38 79 ARG A C 1
ATOM 618 O O . ARG A 1 79 ? -22.158 -22.306 30.416 1.00 66.38 79 ARG A O 1
ATOM 625 N N . ALA A 1 80 ? -20.023 -21.650 30.437 1.00 65.00 80 ALA A N 1
ATOM 626 C CA . ALA A 1 80 ? -19.475 -22.990 30.228 1.00 65.00 80 ALA A CA 1
ATOM 627 C C . ALA A 1 80 ? -19.673 -23.882 31.469 1.00 65.00 80 ALA A C 1
ATOM 629 O O . ALA A 1 80 ? -20.115 -25.023 31.344 1.00 65.00 80 ALA A O 1
ATOM 630 N N . ARG A 1 81 ? -19.437 -23.337 32.670 1.00 63.28 81 ARG A N 1
ATOM 631 C CA . ARG A 1 81 ? -19.594 -24.021 33.966 1.00 63.28 81 ARG A CA 1
ATOM 632 C C . ARG A 1 81 ? -21.062 -24.317 34.302 1.00 63.28 81 ARG A C 1
ATOM 634 O O . ARG A 1 81 ? -21.356 -25.369 34.856 1.00 63.28 81 ARG A O 1
ATOM 641 N N . THR A 1 82 ? -21.994 -23.434 33.935 1.00 60.75 82 THR A N 1
ATOM 642 C CA . THR A 1 82 ? -23.447 -23.628 34.147 1.00 60.75 82 THR A CA 1
ATOM 643 C C . THR A 1 82 ? -24.154 -24.325 32.976 1.00 60.75 82 THR A C 1
ATOM 645 O O . THR A 1 82 ? -25.224 -24.910 33.150 1.00 60.75 82 THR A O 1
ATOM 648 N N . GLY A 1 83 ? -23.564 -24.304 31.778 1.00 54.69 83 GLY A N 1
ATOM 649 C CA . GLY A 1 83 ? -24.141 -24.826 30.535 1.00 54.69 83 GLY A CA 1
ATOM 650 C C . GLY A 1 83 ? -23.908 -26.314 30.273 1.00 54.69 83 GLY A C 1
ATOM 651 O O . GLY A 1 83 ? -24.540 -26.868 29.374 1.00 54.69 83 GLY A O 1
ATOM 652 N N . ALA A 1 84 ? -23.072 -26.988 31.070 1.00 54.78 84 ALA A N 1
ATOM 653 C CA . ALA A 1 84 ? -22.828 -28.429 30.945 1.00 54.78 84 ALA A CA 1
ATOM 654 C C . ALA A 1 84 ? -24.074 -29.303 31.231 1.00 54.78 84 ALA A C 1
ATOM 656 O O . ALA A 1 84 ? -24.065 -30.500 30.959 1.00 54.78 84 ALA A O 1
ATOM 657 N N . GLY A 1 85 ? -25.160 -28.727 31.766 1.00 55.91 85 GLY A N 1
ATOM 658 C CA . GLY A 1 85 ? -26.274 -29.492 32.337 1.00 55.91 85 GLY A CA 1
ATOM 659 C C . GLY A 1 85 ? -27.575 -29.591 31.534 1.00 55.91 85 GLY A C 1
ATOM 660 O O . GLY A 1 85 ? -28.483 -30.280 31.989 1.00 55.91 85 GLY A O 1
ATOM 661 N N . LYS A 1 86 ? -27.747 -28.924 30.385 1.00 59.66 86 LYS A N 1
ATOM 662 C CA . LYS A 1 86 ? -29.042 -28.959 29.665 1.00 59.66 86 LYS A CA 1
ATOM 663 C C . LYS A 1 86 ? -28.889 -29.030 28.153 1.00 59.66 86 LYS A C 1
ATOM 665 O O . LYS A 1 86 ? -29.476 -28.244 27.413 1.00 59.66 86 LYS A O 1
ATOM 670 N N . HIS A 1 87 ? -28.163 -30.030 27.661 1.00 60.97 87 HIS A N 1
ATOM 671 C CA . HIS A 1 87 ? -28.521 -30.553 26.347 1.00 60.97 87 HIS A CA 1
ATOM 672 C C . HIS A 1 87 ? -29.942 -31.108 26.481 1.00 60.97 87 HIS A C 1
ATOM 674 O O . HIS A 1 87 ? -30.144 -32.141 27.119 1.00 60.97 87 HIS A O 1
ATOM 680 N N . GLY A 1 88 ? -30.934 -30.367 25.973 1.00 68.50 88 GLY A N 1
ATOM 681 C CA . GLY A 1 88 ? -32.321 -30.825 25.932 1.00 68.50 88 GLY A CA 1
ATOM 682 C C . GLY A 1 88 ? -32.357 -32.265 25.429 1.00 68.50 88 GLY A C 1
ATOM 683 O O . GLY A 1 88 ? -31.579 -32.621 24.536 1.00 68.50 88 GLY A O 1
ATOM 684 N N . LYS A 1 89 ? -33.186 -33.109 26.060 1.00 74.25 89 LYS A N 1
ATOM 685 C CA . LYS A 1 89 ? -33.269 -34.537 25.727 1.00 74.25 89 LYS A CA 1
ATOM 686 C C . LYS A 1 89 ? -33.336 -34.669 24.206 1.00 74.25 89 LYS A C 1
ATOM 688 O O . LYS A 1 89 ? -34.161 -34.024 23.567 1.00 74.25 89 LYS A O 1
ATOM 693 N N . ARG A 1 90 ? -32.430 -35.445 23.605 1.00 78.06 90 ARG A N 1
ATOM 694 C CA . ARG A 1 90 ? -32.418 -35.591 22.146 1.00 78.06 90 ARG A CA 1
ATOM 695 C C . ARG A 1 90 ? -33.725 -36.253 21.712 1.00 78.06 90 ARG A C 1
ATOM 697 O O . ARG A 1 90 ? -33.997 -37.397 22.071 1.00 78.06 90 ARG A O 1
ATOM 704 N N . HIS A 1 91 ? -34.519 -35.509 20.953 1.00 86.06 91 HIS A N 1
ATOM 705 C CA . HIS A 1 91 ? -35.736 -35.992 20.320 1.00 86.06 91 HIS A CA 1
ATOM 706 C C . HIS A 1 91 ? -35.398 -36.574 18.945 1.00 86.06 91 HIS A C 1
ATOM 708 O O . HIS A 1 91 ? -34.569 -36.030 18.208 1.00 86.06 91 HIS A O 1
ATOM 714 N N . CYS A 1 92 ? -36.043 -37.678 18.582 1.00 87.38 92 CYS A N 1
ATOM 715 C CA . CYS A 1 92 ? -35.977 -38.227 17.238 1.00 87.38 92 CYS A CA 1
ATOM 716 C C . CYS A 1 92 ? -36.532 -37.200 16.241 1.00 87.38 92 CYS A C 1
ATOM 718 O O . CYS A 1 92 ? -37.679 -36.785 16.363 1.00 87.38 92 CYS A O 1
ATOM 720 N N . LYS A 1 93 ? -35.761 -36.820 15.214 1.00 84.81 93 LYS A N 1
ATOM 721 C CA . LYS A 1 93 ? -36.208 -35.838 14.204 1.00 84.81 93 LYS A CA 1
ATOM 722 C C . LYS A 1 93 ? -37.444 -36.279 13.402 1.00 84.81 93 LYS A C 1
ATOM 724 O O . LYS A 1 93 ? -38.067 -35.444 12.764 1.00 84.81 93 LYS A O 1
ATOM 729 N N . ARG A 1 94 ? -37.774 -37.577 13.412 1.00 85.81 94 ARG A N 1
ATOM 730 C CA . ARG A 1 94 ? -38.880 -38.168 12.640 1.00 85.81 94 ARG A CA 1
ATOM 731 C C . ARG A 1 94 ? -40.169 -38.343 13.453 1.00 85.81 94 ARG A C 1
ATOM 733 O O . ARG A 1 94 ? -41.257 -38.236 12.903 1.00 85.81 94 ARG A O 1
ATOM 740 N N . CYS A 1 95 ? -40.082 -38.593 14.762 1.00 87.44 95 CYS A N 1
ATOM 741 C CA . CYS A 1 95 ? -41.270 -38.801 15.606 1.0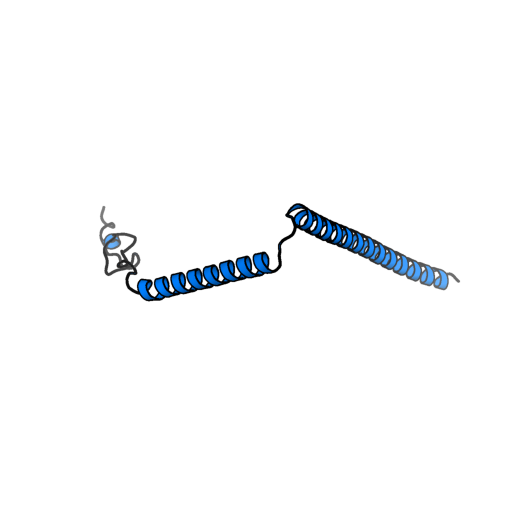0 87.44 95 CYS A CA 1
ATOM 742 C C . CYS A 1 95 ? -41.327 -37.935 16.871 1.00 87.44 95 CYS A C 1
ATOM 744 O O . CYS A 1 95 ? -42.259 -38.080 17.658 1.00 87.44 95 CYS A O 1
ATOM 746 N N . SER A 1 96 ? -40.328 -37.082 17.095 1.00 84.44 96 SER A N 1
ATOM 747 C CA . SER A 1 96 ? -40.177 -36.189 18.251 1.00 84.44 96 SER A CA 1
ATOM 748 C C . SER A 1 96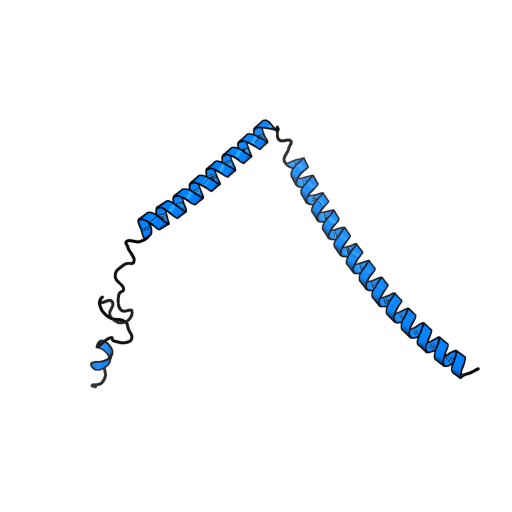 ? -40.154 -36.875 19.627 1.00 84.44 96 SER A C 1
ATOM 750 O O . SER A 1 96 ? -40.058 -36.202 20.653 1.00 84.44 96 SER A O 1
ATOM 752 N N . LYS A 1 97 ? -40.165 -38.212 19.687 1.00 85.69 97 LYS A N 1
ATOM 753 C CA . LYS A 1 97 ? -39.996 -38.977 20.930 1.00 85.69 97 LYS A CA 1
ATOM 754 C C . LYS A 1 97 ? -38.518 -39.058 21.314 1.00 85.69 97 LYS A C 1
ATOM 756 O O . LYS A 1 97 ? -37.636 -39.063 20.457 1.00 85.69 97 LYS A O 1
ATOM 761 N N . THR A 1 98 ? -38.243 -39.120 22.610 1.00 83.94 98 THR A N 1
ATOM 762 C CA . THR A 1 98 ? -36.897 -39.350 23.154 1.00 83.94 98 THR A CA 1
ATOM 763 C C . THR A 1 98 ? -36.582 -40.845 23.213 1.00 83.94 98 THR A C 1
ATOM 765 O O . THR A 1 98 ? -37.500 -41.657 23.282 1.00 83.94 98 THR A O 1
ATOM 768 N N . GLY A 1 99 ? -35.299 -41.214 23.236 1.00 85.88 99 GLY A N 1
ATOM 769 C CA . GLY A 1 99 ? -34.857 -42.605 23.438 1.00 85.88 99 GLY A CA 1
ATOM 770 C C . GLY A 1 99 ? -34.408 -43.344 22.174 1.00 85.88 99 GLY A C 1
ATOM 771 O O . GLY A 1 99 ? -33.865 -44.434 22.282 1.00 85.88 99 GLY A O 1
ATOM 772 N N . HIS A 1 100 ? -34.562 -42.747 20.989 1.00 88.44 100 HIS A N 1
ATOM 773 C CA . HIS A 1 100 ? -34.048 -43.297 19.731 1.00 88.44 100 HIS A CA 1
ATOM 774 C C . HIS A 1 100 ? -33.694 -42.183 18.731 1.00 88.44 100 HIS A C 1
ATOM 776 O O . HIS A 1 100 ? -34.059 -41.019 18.915 1.00 88.44 100 HIS A O 1
ATOM 782 N N . ASN A 1 101 ? -32.972 -42.533 17.664 1.00 85.00 101 ASN A N 1
ATOM 783 C CA . ASN A 1 101 ? -32.632 -41.620 16.569 1.00 85.00 101 ASN A CA 1
ATOM 784 C C . ASN A 1 101 ? -33.527 -41.896 15.347 1.00 85.00 101 ASN A C 1
ATOM 786 O O . ASN A 1 101 ? -34.105 -42.969 15.226 1.00 85.00 101 ASN A O 1
ATOM 790 N N . SER A 1 102 ? -33.596 -40.966 14.394 1.00 85.12 102 SER A N 1
ATOM 791 C CA . SER A 1 102 ? -34.351 -41.122 13.146 1.00 85.12 102 SER A CA 1
ATOM 792 C C . SER A 1 102 ? -33.963 -42.362 12.336 1.00 85.12 102 SER A C 1
ATOM 794 O O . SER A 1 102 ? -34.791 -42.852 11.588 1.00 85.12 102 SER A O 1
ATOM 796 N N . ARG A 1 103 ? -32.734 -42.879 12.492 1.00 81.94 103 ARG A N 1
ATOM 797 C CA . ARG A 1 103 ? -32.255 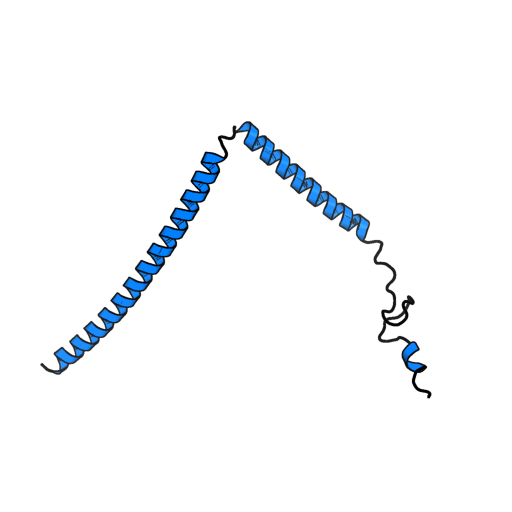-44.106 11.824 1.00 81.94 103 ARG A CA 1
ATOM 798 C C . ARG A 1 103 ? -32.832 -45.405 12.392 1.00 81.94 103 ARG A C 1
ATOM 800 O O . ARG A 1 103 ? -32.737 -46.429 11.738 1.00 81.94 103 ARG A O 1
ATOM 807 N N . THR A 1 104 ? -33.361 -45.370 13.610 1.00 84.12 104 THR A N 1
ATOM 808 C CA . THR A 1 104 ? -33.915 -46.535 14.320 1.00 84.12 104 THR A CA 1
ATOM 809 C C . THR A 1 104 ? -35.373 -46.274 14.695 1.00 84.12 104 THR A C 1
ATOM 811 O O . THR A 1 104 ? -35.838 -46.710 15.743 1.00 84.12 104 THR A O 1
ATOM 814 N N . CYS A 1 105 ? -36.065 -45.440 13.915 1.00 84.94 105 CYS A N 1
ATOM 815 C CA . CYS A 1 105 ? -37.444 -45.071 14.187 1.00 84.94 105 CYS A CA 1
ATOM 816 C C . CYS A 1 105 ? -38.376 -46.123 13.586 1.00 84.94 105 CYS A C 1
ATOM 818 O O . CYS A 1 105 ? -38.445 -46.268 12.372 1.00 84.94 105 CYS A O 1
ATOM 820 N N . GLU A 1 106 ? -39.133 -46.810 14.436 1.00 78.81 106 GLU A N 1
ATOM 821 C CA . GLU A 1 106 ? -40.084 -47.857 14.032 1.00 78.81 106 GLU A CA 1
ATOM 822 C C . GLU A 1 106 ? -41.285 -47.330 13.231 1.00 78.81 106 GLU A C 1
ATOM 824 O O . GLU A 1 106 ? -42.038 -48.123 12.676 1.00 78.81 106 GLU A O 1
ATOM 829 N N . LYS A 1 107 ? -41.458 -46.002 13.118 1.00 70.06 107 LYS A N 1
ATOM 830 C CA . LYS A 1 107 ? -42.491 -45.415 12.248 1.00 70.06 107 LYS A CA 1
ATOM 831 C C . LYS A 1 107 ? -42.352 -45.854 10.785 1.00 70.06 107 LYS A C 1
ATOM 833 O O . LYS A 1 107 ? -43.364 -45.915 10.108 1.00 70.06 107 LYS A O 1
ATOM 838 N N . ASP A 1 108 ? -41.148 -46.203 10.327 1.00 57.59 108 ASP A N 1
ATOM 839 C CA . ASP A 1 108 ? -40.932 -46.662 8.947 1.00 57.59 108 ASP A CA 1
ATOM 840 C C . ASP A 1 108 ? -41.410 -48.110 8.706 1.00 57.59 108 ASP A C 1
ATOM 842 O O . ASP A 1 108 ? -41.515 -48.531 7.561 1.00 57.59 108 ASP A O 1
ATOM 846 N N . VAL A 1 109 ? -41.686 -48.893 9.758 1.00 57.94 109 VAL A N 1
ATOM 847 C CA . VAL A 1 109 ? -42.094 -50.307 9.622 1.00 57.94 109 VAL A CA 1
ATOM 848 C C . VAL A 1 109 ? -43.594 -50.435 9.329 1.00 57.94 109 VAL A C 1
ATOM 850 O O . VAL A 1 109 ? -44.044 -51.475 8.861 1.00 57.94 109 VAL A O 1
ATOM 853 N N . ILE A 1 110 ? -44.371 -49.379 9.588 1.00 56.56 110 ILE A N 1
ATOM 854 C CA . ILE A 1 110 ? -45.838 -49.405 9.512 1.00 56.56 110 ILE A CA 1
ATOM 855 C C . ILE A 1 110 ? -46.353 -48.832 8.175 1.00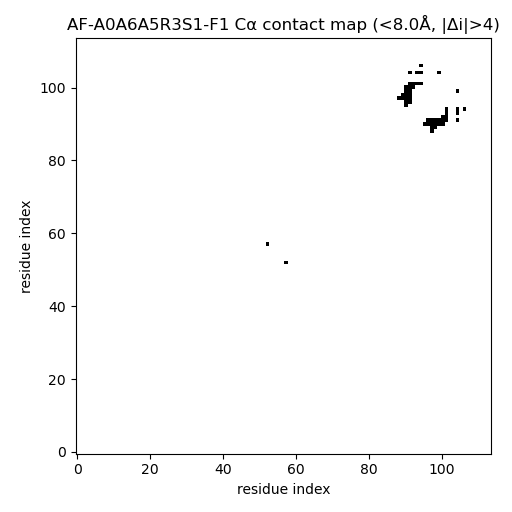 56.56 110 ILE A C 1
ATOM 857 O O . ILE A 1 110 ? -47.432 -49.213 7.741 1.00 56.56 110 ILE A O 1
ATOM 861 N N . ASP A 1 111 ? -45.563 -48.021 7.460 1.00 50.75 111 ASP A N 1
ATOM 862 C CA . ASP A 1 111 ? -45.973 -47.386 6.190 1.00 50.75 111 ASP A CA 1
ATOM 863 C C . ASP A 1 111 ? -45.660 -48.234 4.928 1.00 50.75 111 ASP A C 1
ATOM 865 O O . ASP A 1 111 ? -45.507 -47.703 3.830 1.00 50.75 111 ASP A O 1
ATOM 869 N N . VAL A 1 112 ? -45.574 -49.566 5.057 1.00 48.88 112 VAL A N 1
ATOM 870 C CA . VAL A 1 112 ? -45.587 -50.510 3.917 1.00 48.88 112 VAL A CA 1
ATOM 871 C C . VAL A 1 112 ? -46.764 -51.471 4.082 1.00 48.88 112 VAL A C 1
ATOM 873 O O . VAL A 1 112 ? -46.574 -52.656 4.340 1.00 48.88 112 VAL A O 1
ATOM 876 N N . SER A 1 113 ? -47.986 -50.947 4.005 1.00 42.94 113 SER A N 1
ATOM 877 C CA . SER A 1 113 ? -49.224 -51.686 3.702 1.00 42.94 113 SER A CA 1
ATOM 878 C C . SER A 1 113 ? -50.349 -50.684 3.425 1.00 42.94 113 SER A C 1
ATOM 880 O O . SER A 1 113 ? -51.045 -50.272 4.349 1.00 42.94 113 SER A O 1
ATOM 882 N N . ASP A 1 114 ? -50.409 -50.203 2.182 1.00 38.31 114 ASP A N 1
ATOM 883 C CA . ASP A 1 114 ? -51.584 -50.227 1.283 1.00 38.31 114 ASP A CA 1
ATOM 884 C C . ASP A 1 114 ? -51.233 -49.546 -0.053 1.00 38.31 114 ASP A C 1
ATOM 886 O O . ASP A 1 114 ? -50.862 -48.348 -0.055 1.00 38.31 114 ASP A O 1
#

Foldseek 3Di:
DVVVVVVVVVVVVVVVVVVVVVVVVVVVVVVVVVVVVVVVVVVVVVVVVVDDADPVNVVVVVVVVVVVVVVVVVVVVVCVVVVPPDPPQDAAPVPRDHDDHVVPDCVVVPPPDD